Protein AF-A0A3B1J6X4-F1 (afdb_monomer_lite)

Secondary structure (DSSP, 8-state):
--PPPP-------------PPPHHHHHHHHHHHHHHHHHHHHHHHHHTT------TT-PPPPPB-S-TTTHHHHHHHHHHHHHHSPSSPPPHHHHHHHHHHHB-HHHHHHHHHHHHT--TTSS-HHHHHHHHHHHHHHHHHHH--

Sequence (145 aa):
MENKPDLRLHPASSMLHKARPTKDAASQLMAMEEQMEFVRSLVSKLQDGQPLLLPSLMQPPSEYDGEHGSCEAFIMQSTIYLEHLLCPTPPELIKVLFLKTLLRGRASQWGDIIFESRPERATTVEGERERERERERERDLRVLI

Radius of gyration: 27.44 Å; chains: 1; bounding box: 68×85×67 Å

Foldseek 3Di:
DDDDDDDDDDDPPPPPPPPDPDPVNVVVVVVVVVLVVLVVVVVVCVVVVNPQDQPPPQDQAAADAPDPVCVVVSVVSLVVRQVRRDPPRHPPVVSLVVNLVSYHHVRNVVSCCVVVPPDPQPPDPVNVVVVVVVVVVVVVVVVVD

pLDDT: mean 70.13, std 17.23, range [37.25, 96.25]

Structure (mmCIF, N/CA/C/O backbone):
data_AF-A0A3B1J6X4-F1
#
_entry.id   AF-A0A3B1J6X4-F1
#
loop_
_atom_site.group_PDB
_atom_site.id
_atom_site.type_symbol
_atom_site.label_atom_id
_atom_site.label_alt_id
_atom_site.label_comp_id
_atom_site.label_asym_id
_atom_site.label_entity_id
_atom_site.label_seq_id
_atom_site.pdbx_PDB_ins_code
_atom_site.Cartn_x
_atom_site.Cartn_y
_atom_site.Cartn_z
_atom_site.occupancy
_atom_site.B_iso_or_equiv
_atom_site.auth_seq_id
_atom_site.auth_comp_id
_atom_site.auth_asym_id
_atom_site.auth_atom_id
_atom_site.pdbx_PDB_model_num
ATOM 1 N N . MET A 1 1 ? 17.302 -70.516 53.181 1.00 47.38 1 MET A N 1
ATOM 2 C CA . MET A 1 1 ? 17.987 -69.213 53.259 1.00 47.38 1 MET A CA 1
ATOM 3 C C . MET A 1 1 ? 18.254 -68.781 51.838 1.00 47.38 1 MET A C 1
ATOM 5 O O . MET A 1 1 ? 19.096 -69.404 51.223 1.00 47.38 1 MET A O 1
ATOM 9 N N . GLU A 1 2 ? 17.522 -67.801 51.318 1.00 40.81 2 GLU A N 1
ATOM 10 C CA . GLU A 1 2 ? 17.955 -66.988 50.177 1.00 40.81 2 GLU A CA 1
ATOM 11 C C . GLU A 1 2 ? 17.064 -65.744 50.136 1.00 40.81 2 GLU A C 1
ATOM 13 O O . GLU A 1 2 ? 15.837 -65.819 50.080 1.00 40.81 2 GLU A O 1
ATOM 18 N N . ASN A 1 3 ? 17.725 -64.607 50.333 1.00 37.25 3 ASN A N 1
ATOM 19 C CA . ASN A 1 3 ? 17.175 -63.274 50.538 1.00 37.25 3 ASN A CA 1
ATOM 20 C C . ASN A 1 3 ? 16.827 -62.660 49.173 1.00 37.25 3 ASN A C 1
ATOM 22 O O . ASN A 1 3 ? 17.717 -62.494 48.342 1.00 37.25 3 ASN A O 1
ATOM 26 N N . LYS A 1 4 ? 15.565 -62.279 48.947 1.00 49.41 4 LYS A N 1
ATOM 27 C CA . LYS A 1 4 ? 15.186 -61.370 47.852 1.00 49.41 4 LYS A CA 1
ATOM 28 C C . LYS A 1 4 ? 15.285 -59.928 48.361 1.00 49.41 4 LYS A C 1
ATOM 30 O O . LYS A 1 4 ? 14.606 -59.622 49.340 1.00 49.41 4 LYS A O 1
ATOM 35 N N . PRO A 1 5 ? 16.076 -59.040 47.738 1.00 53.22 5 PRO A N 1
ATOM 36 C CA . PRO A 1 5 ? 16.078 -57.635 48.110 1.00 53.22 5 PRO A CA 1
ATOM 37 C C . PRO A 1 5 ? 14.903 -56.887 47.466 1.00 53.22 5 PRO A C 1
ATOM 39 O O . PRO A 1 5 ? 14.690 -56.937 46.254 1.00 53.22 5 PRO A O 1
ATOM 42 N N . ASP A 1 6 ? 14.174 -56.177 48.325 1.00 49.06 6 ASP A N 1
ATOM 43 C CA . ASP A 1 6 ? 13.240 -55.095 48.017 1.00 49.06 6 ASP A CA 1
ATOM 44 C C . ASP A 1 6 ? 13.935 -53.991 47.203 1.00 49.06 6 ASP A C 1
ATOM 46 O O . ASP A 1 6 ? 14.887 -53.367 47.676 1.00 49.06 6 ASP A O 1
ATOM 50 N N . LEU A 1 7 ? 13.419 -53.690 46.011 1.00 44.00 7 LEU A N 1
ATOM 51 C CA . LEU A 1 7 ? 13.783 -52.495 45.249 1.00 44.00 7 LEU A CA 1
ATOM 52 C C . LEU A 1 7 ? 12.605 -51.523 45.272 1.00 44.00 7 LEU A C 1
ATOM 54 O O . LEU A 1 7 ? 11.623 -51.646 44.541 1.00 44.00 7 LEU A O 1
ATOM 58 N N . ARG A 1 8 ? 12.728 -50.565 46.191 1.00 40.34 8 ARG A N 1
ATOM 59 C CA . ARG A 1 8 ? 11.839 -49.423 46.382 1.00 40.34 8 ARG A CA 1
ATOM 60 C C . ARG A 1 8 ? 11.939 -48.438 45.208 1.00 40.34 8 ARG A C 1
ATOM 62 O O . ARG A 1 8 ? 13.029 -48.056 44.801 1.00 40.34 8 ARG A O 1
ATOM 69 N N . LEU A 1 9 ? 10.761 -48.023 44.742 1.00 42.03 9 LEU A N 1
ATOM 70 C CA . LEU A 1 9 ? 10.343 -46.700 44.251 1.00 42.03 9 LEU A CA 1
ATOM 71 C C . LEU A 1 9 ? 11.422 -45.647 43.918 1.00 42.03 9 LEU A C 1
ATOM 73 O O . LEU A 1 9 ? 12.059 -45.107 44.815 1.00 42.03 9 LEU A O 1
ATOM 77 N N . HIS A 1 10 ? 11.397 -45.172 42.669 1.00 39.59 10 HIS A N 1
ATOM 78 C CA . HIS A 1 10 ? 11.503 -43.741 42.358 1.00 39.59 10 HIS A CA 1
ATOM 79 C C . HIS A 1 10 ? 10.516 -43.391 41.228 1.00 39.59 10 HIS A C 1
ATOM 81 O O . HIS A 1 10 ? 10.654 -43.924 40.127 1.00 39.59 10 HIS A O 1
ATOM 87 N N . PRO A 1 11 ? 9.521 -42.510 41.445 1.00 44.94 11 PRO A N 1
ATOM 88 C CA . PRO A 1 11 ? 8.809 -41.885 40.341 1.00 44.94 11 PRO A CA 1
ATOM 89 C C . PRO A 1 11 ? 9.711 -40.814 39.719 1.00 44.94 11 PRO A C 1
ATOM 91 O O . PRO A 1 11 ? 10.232 -39.939 40.412 1.00 44.94 11 PRO A O 1
ATOM 94 N N . ALA A 1 12 ? 9.901 -40.887 38.402 1.00 39.50 12 ALA A N 1
ATOM 95 C CA . ALA A 1 12 ? 10.520 -39.820 37.637 1.00 39.50 12 ALA A CA 1
ATOM 96 C C . ALA A 1 12 ? 9.660 -38.554 37.776 1.00 39.50 12 ALA A C 1
ATOM 98 O O . ALA A 1 12 ? 8.532 -38.499 37.284 1.00 39.50 12 ALA A O 1
ATOM 99 N N . SER A 1 13 ? 10.192 -37.547 38.471 1.00 42.31 13 SER A N 1
ATOM 100 C CA . SER A 1 13 ? 9.656 -36.189 38.478 1.00 42.31 13 SER A CA 1
ATOM 101 C C . SER A 1 13 ? 9.583 -35.675 37.043 1.00 42.31 13 SER A C 1
ATOM 103 O O . SER A 1 13 ? 10.583 -35.251 36.467 1.00 42.31 13 SER A O 1
ATOM 105 N N . SER A 1 14 ? 8.383 -35.713 36.465 1.00 43.47 14 SER A N 1
ATOM 106 C CA . SER A 1 14 ? 8.044 -34.969 35.259 1.00 43.47 14 SER A CA 1
ATOM 107 C C . SER A 1 14 ? 8.094 -33.482 35.607 1.00 43.47 14 SER A C 1
ATOM 109 O O . SER A 1 14 ? 7.158 -32.920 36.178 1.00 43.47 14 SER A O 1
ATOM 111 N N . MET A 1 15 ? 9.230 -32.843 35.323 1.00 44.00 15 MET A N 1
ATOM 112 C CA . MET A 1 15 ? 9.327 -31.390 35.318 1.00 44.00 15 MET A CA 1
ATOM 113 C C . MET A 1 15 ? 8.571 -30.866 34.098 1.00 44.00 15 MET A C 1
ATOM 115 O O . MET A 1 15 ? 9.128 -30.658 33.023 1.00 44.00 15 MET A O 1
ATOM 119 N N . LEU A 1 16 ? 7.268 -30.658 34.287 1.00 47.59 16 LEU A N 1
ATOM 120 C CA . LEU A 1 16 ? 6.457 -29.779 33.460 1.00 47.59 16 LEU A CA 1
ATOM 121 C C . LEU A 1 16 ? 7.033 -28.365 33.607 1.00 47.59 16 LEU A C 1
ATOM 123 O O . LEU A 1 16 ? 6.645 -27.593 34.487 1.00 47.59 16 LEU A O 1
ATOM 127 N N . HIS A 1 17 ? 7.998 -28.025 32.755 1.00 43.22 17 HIS A N 1
ATOM 128 C CA . HIS A 1 17 ? 8.397 -26.644 32.544 1.00 43.22 17 HIS A CA 1
ATOM 129 C C . HIS A 1 17 ? 7.206 -25.921 31.921 1.00 43.22 17 HIS A C 1
ATOM 131 O O . HIS A 1 17 ? 7.011 -25.905 30.709 1.00 43.22 17 HIS A O 1
ATOM 137 N N . LYS A 1 18 ? 6.372 -25.347 32.789 1.00 46.75 18 LYS A N 1
ATOM 138 C CA . LYS A 1 18 ? 5.344 -24.379 32.432 1.00 46.75 18 LYS A CA 1
ATOM 139 C C . LYS A 1 18 ? 6.092 -23.189 31.834 1.00 46.75 18 LYS A C 1
ATOM 141 O O . LYS A 1 18 ? 6.636 -22.367 32.571 1.00 46.75 18 LYS A O 1
ATOM 146 N N . ALA A 1 19 ? 6.224 -23.182 30.508 1.00 44.41 19 ALA A N 1
ATOM 147 C CA . ALA A 1 19 ? 6.885 -22.124 29.766 1.00 44.41 19 ALA A CA 1
ATOM 148 C C . ALA A 1 19 ? 6.196 -20.810 30.136 1.00 44.41 19 ALA A C 1
ATOM 150 O O . ALA A 1 19 ? 5.030 -20.587 29.816 1.00 44.41 19 ALA A O 1
ATOM 151 N N . ARG A 1 20 ? 6.897 -19.984 30.914 1.00 45.09 20 ARG A N 1
ATOM 152 C CA . ARG A 1 20 ? 6.459 -18.634 31.244 1.00 45.09 20 ARG A CA 1
ATOM 153 C C . ARG A 1 20 ? 6.409 -17.884 29.912 1.00 45.09 20 ARG A C 1
ATOM 155 O O . ARG A 1 20 ? 7.458 -17.811 29.270 1.00 45.09 20 ARG A O 1
ATOM 162 N N . PRO A 1 21 ? 5.254 -17.357 29.481 1.00 46.56 21 PRO A N 1
ATOM 163 C CA . PRO A 1 21 ? 5.217 -16.489 28.318 1.00 46.56 21 PRO A CA 1
ATOM 164 C C . PRO A 1 21 ? 6.163 -15.326 28.602 1.00 46.56 21 PRO A C 1
ATOM 166 O O . PRO A 1 21 ? 6.027 -14.636 29.618 1.00 46.56 21 PRO A O 1
ATOM 169 N N . THR A 1 22 ? 7.183 -15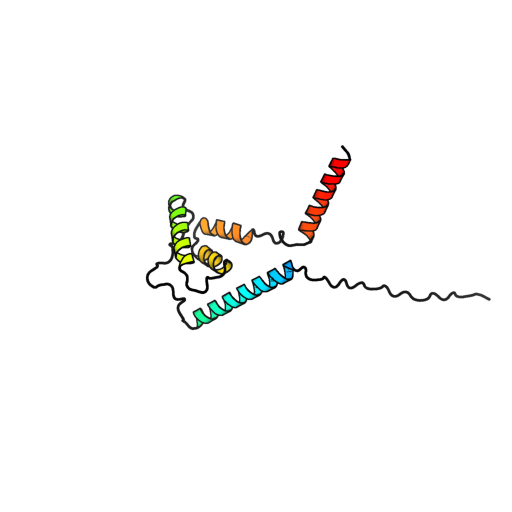.167 27.767 1.00 53.16 22 THR A N 1
ATOM 170 C CA . THR A 1 22 ? 8.044 -13.991 27.803 1.00 53.16 22 THR A CA 1
ATOM 171 C C . THR A 1 22 ? 7.152 -12.765 27.586 1.00 53.16 22 THR A C 1
ATOM 173 O O . THR A 1 22 ? 6.186 -12.817 26.821 1.00 53.16 22 THR A O 1
ATOM 176 N N . LYS A 1 23 ? 7.419 -11.670 28.309 1.00 54.41 23 LYS A N 1
ATOM 177 C CA . LYS A 1 23 ? 6.621 -10.426 28.254 1.00 54.41 23 LYS A CA 1
ATOM 178 C C . LYS A 1 23 ? 6.382 -9.934 26.817 1.00 54.41 23 LYS A C 1
ATOM 180 O O . LYS A 1 23 ? 5.341 -9.337 26.546 1.00 54.41 23 LYS A O 1
ATOM 185 N N . ASP A 1 24 ? 7.296 -10.252 25.907 1.00 59.97 24 ASP A N 1
ATOM 186 C CA . ASP A 1 24 ? 7.235 -9.870 24.497 1.00 59.97 24 ASP A CA 1
ATOM 187 C C . ASP A 1 24 ? 6.210 -10.686 23.705 1.00 59.97 24 ASP A C 1
ATOM 189 O O . ASP A 1 24 ? 5.481 -10.121 22.896 1.00 59.97 24 ASP A O 1
ATOM 193 N N . ALA A 1 25 ? 6.066 -11.984 23.991 1.00 58.25 25 ALA A N 1
ATOM 194 C CA . ALA A 1 25 ? 5.070 -12.828 23.333 1.00 58.25 25 ALA A CA 1
ATOM 195 C C . ALA A 1 25 ? 3.642 -12.439 23.743 1.00 58.25 25 ALA A C 1
ATOM 197 O O . ALA A 1 25 ? 2.748 -12.388 22.904 1.00 58.25 25 ALA A O 1
ATOM 198 N N . ALA A 1 26 ? 3.436 -12.107 25.022 1.00 68.94 26 ALA A N 1
ATOM 199 C CA . ALA A 1 26 ? 2.144 -11.629 25.512 1.00 68.94 26 ALA A CA 1
ATOM 200 C C . ALA A 1 26 ? 1.777 -10.261 24.912 1.00 68.94 26 ALA A C 1
ATOM 202 O O . ALA A 1 26 ? 0.642 -10.058 24.498 1.00 68.94 26 ALA A O 1
ATOM 203 N N . SER A 1 27 ? 2.745 -9.346 24.802 1.00 67.81 27 SER A N 1
ATOM 204 C CA . SER A 1 27 ? 2.534 -8.024 24.192 1.00 67.81 27 SER A CA 1
ATOM 205 C C . SER A 1 27 ? 2.223 -8.122 22.695 1.00 67.81 27 SER A C 1
ATOM 207 O O . SER A 1 27 ? 1.345 -7.419 22.201 1.00 67.81 27 SER A O 1
ATOM 209 N N . GLN A 1 28 ? 2.894 -9.026 21.975 1.00 67.69 28 GLN A N 1
ATOM 210 C CA . GLN A 1 28 ? 2.608 -9.294 20.563 1.00 67.69 28 GLN A CA 1
ATOM 211 C C . GLN A 1 28 ? 1.222 -9.913 20.361 1.00 67.69 28 GLN A C 1
ATOM 213 O O . GLN A 1 28 ? 0.524 -9.526 19.427 1.00 67.69 28 GLN A O 1
ATOM 218 N N . LEU A 1 29 ? 0.803 -10.830 21.242 1.00 72.88 29 LEU A N 1
ATOM 219 C CA . LEU A 1 29 ? -0.536 -11.421 21.189 1.00 72.88 29 LEU A CA 1
ATOM 220 C C . LEU A 1 29 ? -1.622 -10.358 21.377 1.00 72.88 29 LEU A C 1
ATOM 222 O O . LEU A 1 29 ? -2.544 -10.296 20.573 1.00 72.88 29 LEU A O 1
ATOM 226 N N . MET A 1 30 ? -1.461 -9.479 22.369 1.00 73.06 30 MET A N 1
ATOM 227 C CA . MET A 1 30 ? -2.400 -8.380 22.625 1.00 73.06 30 MET A CA 1
ATOM 228 C C . MET A 1 30 ? -2.479 -7.410 21.436 1.00 73.06 30 MET A C 1
ATOM 230 O O . MET A 1 30 ? -3.571 -7.048 21.007 1.00 73.06 30 MET A O 1
ATOM 234 N N . ALA A 1 31 ? -1.338 -7.037 20.845 1.00 72.56 31 ALA A N 1
ATOM 235 C CA . ALA A 1 31 ? -1.309 -6.168 19.666 1.00 72.56 31 ALA A CA 1
ATOM 236 C C . ALA A 1 31 ? -1.971 -6.821 18.437 1.00 72.56 31 ALA A C 1
ATOM 238 O O . ALA A 1 31 ? -2.635 -6.150 17.648 1.00 72.56 31 ALA A O 1
ATOM 239 N N . MET A 1 32 ? -1.809 -8.137 18.271 1.00 74.06 32 MET A N 1
ATOM 240 C CA . MET A 1 32 ? -2.459 -8.891 17.200 1.00 74.06 32 MET A CA 1
ATOM 241 C C . MET A 1 32 ? -3.974 -9.002 17.426 1.00 74.06 32 MET A C 1
ATOM 243 O O . MET A 1 32 ? -4.746 -8.871 16.477 1.00 74.06 32 MET A O 1
ATOM 247 N N . GLU A 1 33 ? -4.412 -9.200 18.671 1.00 77.94 33 GLU A N 1
ATOM 248 C CA . GLU A 1 33 ? -5.829 -9.221 19.047 1.00 77.94 33 GLU A CA 1
ATOM 249 C C . GLU A 1 33 ? -6.505 -7.865 18.801 1.00 77.94 33 GLU A C 1
ATOM 251 O O . GLU A 1 33 ? -7.567 -7.828 18.179 1.00 77.94 33 GLU A O 1
ATOM 256 N N . GLU A 1 34 ? -5.866 -6.752 19.175 1.00 74.75 34 GLU A N 1
ATOM 257 C CA . GLU A 1 34 ? -6.360 -5.397 18.884 1.00 74.75 34 GLU A CA 1
ATOM 258 C C . GLU A 1 34 ? -6.496 -5.143 17.375 1.00 74.75 34 GLU A C 1
ATOM 260 O O . GLU A 1 34 ? -7.495 -4.581 16.916 1.00 74.75 34 GLU A O 1
ATOM 265 N N . GLN A 1 35 ? -5.524 -5.599 16.577 1.00 70.38 35 GLN A N 1
ATOM 266 C CA . GLN A 1 35 ? -5.587 -5.493 15.118 1.00 70.38 35 GLN A CA 1
ATOM 267 C C . GLN A 1 35 ? -6.731 -6.319 14.526 1.00 70.38 35 GLN A C 1
ATOM 269 O O . GLN A 1 35 ? -7.443 -5.828 13.649 1.00 70.38 35 GLN A O 1
ATOM 274 N N . MET A 1 36 ? -6.934 -7.553 14.996 1.00 73.69 36 MET A N 1
ATOM 275 C CA . MET A 1 36 ? -8.047 -8.384 14.534 1.00 73.69 36 MET A CA 1
ATOM 276 C C . MET A 1 36 ? -9.401 -7.786 14.907 1.00 73.69 36 MET A C 1
ATOM 278 O O . MET A 1 36 ? -10.326 -7.834 14.097 1.00 73.69 36 MET A O 1
ATOM 282 N N . GLU A 1 37 ? -9.529 -7.216 16.103 1.00 76.69 37 GLU A N 1
ATOM 283 C CA . GLU A 1 37 ? -10.773 -6.590 16.540 1.00 76.69 37 GLU A CA 1
ATOM 284 C C . GLU A 1 37 ? -11.076 -5.329 15.722 1.00 76.69 37 GLU A C 1
ATOM 286 O O . GLU A 1 37 ? -12.210 -5.130 15.283 1.00 76.69 37 GLU A O 1
ATOM 291 N N . PHE A 1 38 ? -10.049 -4.538 15.392 1.00 71.00 38 PHE A N 1
ATOM 292 C CA . PHE A 1 38 ? -10.191 -3.436 14.442 1.00 71.00 38 PHE A CA 1
ATOM 293 C C . PHE A 1 38 ? -10.665 -3.928 13.069 1.00 71.00 38 PHE A C 1
ATOM 295 O O . PHE A 1 38 ? -11.608 -3.367 12.515 1.00 71.00 38 PHE A O 1
ATOM 302 N N . VAL A 1 39 ? -10.051 -4.985 12.522 1.00 67.94 39 VAL A N 1
ATOM 303 C CA . VAL A 1 39 ? -10.439 -5.560 11.220 1.00 67.94 39 VAL A CA 1
ATOM 304 C C . VAL A 1 39 ? -11.896 -6.020 11.252 1.00 67.94 39 VAL A C 1
ATOM 306 O O . VAL A 1 39 ? -12.653 -5.703 10.338 1.00 67.94 39 VAL A O 1
ATOM 309 N N . ARG A 1 40 ? -12.319 -6.728 12.306 1.00 75.12 40 ARG A N 1
ATOM 310 C CA . ARG A 1 40 ? -13.711 -7.179 12.468 1.00 75.12 40 ARG A CA 1
ATOM 311 C C . ARG A 1 40 ? -14.679 -6.005 12.552 1.00 75.12 40 ARG A C 1
ATOM 313 O O . ARG A 1 40 ? -15.698 -6.017 11.868 1.00 75.12 40 ARG A O 1
ATOM 320 N N . SER A 1 41 ? -14.338 -4.978 13.332 1.00 72.19 41 SER A N 1
ATOM 321 C CA . SER A 1 41 ? -15.121 -3.744 13.437 1.00 72.19 41 SER A CA 1
ATOM 322 C C . SER A 1 41 ? -15.251 -3.042 12.082 1.00 72.19 41 SER A C 1
ATOM 324 O O . SER A 1 41 ? -16.344 -2.627 11.697 1.00 72.19 41 SER A O 1
ATOM 326 N N . LEU A 1 42 ? -14.154 -2.957 11.324 1.00 67.94 42 LEU A N 1
ATOM 327 C CA . LEU A 1 42 ? -14.124 -2.362 9.991 1.00 67.94 42 LEU A CA 1
ATOM 328 C C . LEU A 1 42 ? -15.005 -3.143 9.010 1.00 67.94 42 LEU A C 1
ATOM 330 O O . LEU A 1 42 ? -15.822 -2.547 8.314 1.00 67.94 42 LEU A O 1
ATOM 334 N N . VAL A 1 43 ? -14.874 -4.472 8.983 1.00 68.69 43 VAL A N 1
ATOM 335 C CA . VAL A 1 43 ? -15.674 -5.355 8.122 1.00 68.69 43 VAL A CA 1
ATOM 336 C C . VAL A 1 43 ? -17.158 -5.262 8.472 1.00 68.69 43 VAL A C 1
ATOM 338 O O . VAL A 1 43 ? -17.967 -5.157 7.559 1.00 68.69 43 VAL A O 1
ATOM 341 N N . SER A 1 44 ? -17.521 -5.228 9.758 1.00 69.44 44 SER A N 1
ATOM 342 C CA . SER A 1 44 ? -18.914 -5.043 10.190 1.00 69.44 44 SER A CA 1
ATOM 343 C C . SER A 1 44 ? -19.482 -3.716 9.686 1.00 69.44 44 SER A C 1
ATOM 345 O O . SER A 1 44 ? -20.522 -3.703 9.039 1.00 69.44 44 SER A O 1
ATOM 347 N N . LYS A 1 45 ? -18.764 -2.603 9.892 1.00 64.31 45 LYS A N 1
ATOM 348 C CA . LYS A 1 45 ? -19.201 -1.273 9.429 1.00 64.31 45 LYS A CA 1
ATOM 349 C C . LYS A 1 45 ? -19.360 -1.204 7.909 1.00 64.31 45 LYS A C 1
ATOM 351 O O . LYS A 1 45 ? -20.302 -0.589 7.418 1.00 64.31 45 LYS A O 1
ATOM 356 N N . LEU A 1 46 ? -18.454 -1.851 7.174 1.00 60.38 46 LEU A N 1
ATOM 357 C CA . LEU A 1 46 ? -18.520 -1.950 5.716 1.00 60.38 46 LEU A CA 1
ATOM 358 C C . LEU A 1 46 ? -19.695 -2.821 5.244 1.00 60.38 46 LEU A C 1
ATOM 360 O O . LEU A 1 46 ? -20.324 -2.490 4.241 1.00 60.38 46 LEU A O 1
ATOM 364 N N . GLN A 1 47 ? -20.007 -3.912 5.952 1.00 59.19 47 GLN A N 1
ATOM 365 C CA . GLN A 1 47 ? -21.152 -4.783 5.652 1.00 59.19 47 GLN A CA 1
ATOM 366 C C . GLN A 1 47 ? -22.495 -4.091 5.907 1.00 59.19 47 GLN A C 1
ATOM 368 O O . GLN A 1 47 ? -23.426 -4.280 5.129 1.00 59.19 47 GLN A O 1
ATOM 373 N N . ASP A 1 48 ? -22.568 -3.230 6.923 1.00 60.78 48 ASP A N 1
ATOM 374 C CA . ASP A 1 48 ? -23.751 -2.416 7.233 1.00 60.78 48 ASP A CA 1
ATOM 375 C C . ASP A 1 48 ? -23.948 -1.239 6.255 1.00 60.78 48 ASP A C 1
ATOM 377 O O . ASP A 1 48 ? -24.842 -0.407 6.429 1.00 60.78 48 ASP A O 1
ATOM 381 N N . GLY A 1 49 ? -23.109 -1.139 5.217 1.00 48.66 49 GLY A N 1
ATOM 382 C CA . GLY A 1 49 ? -23.187 -0.091 4.205 1.00 48.66 49 GLY A CA 1
ATOM 383 C C . GLY A 1 49 ? -22.817 1.297 4.728 1.00 48.66 49 GLY A C 1
ATOM 384 O O . GLY A 1 49 ? -23.044 2.281 4.021 1.00 48.66 49 GLY A O 1
ATOM 385 N N . GLN A 1 50 ? -22.241 1.410 5.936 1.00 51.75 50 GLN A N 1
ATOM 386 C CA . GLN A 1 50 ? -21.669 2.676 6.375 1.00 51.75 50 GLN A CA 1
ATOM 387 C C . GLN A 1 50 ? -20.402 2.941 5.557 1.00 51.75 50 GLN A C 1
ATOM 389 O O . GLN A 1 50 ? -19.439 2.173 5.650 1.00 51.75 50 GLN A O 1
ATOM 394 N N . PRO A 1 51 ? -20.357 4.028 4.765 1.00 52.16 51 PRO A N 1
ATOM 395 C CA . PRO A 1 51 ? -19.127 4.401 4.100 1.00 52.16 51 PRO A CA 1
ATOM 396 C C . PRO A 1 51 ? -18.082 4.668 5.181 1.00 52.16 51 PRO A C 1
ATOM 398 O O . PRO A 1 51 ? -18.338 5.412 6.133 1.00 52.16 51 PRO A O 1
ATOM 401 N N . LEU A 1 52 ? -16.893 4.082 5.026 1.00 54.88 52 LEU A N 1
ATOM 402 C CA . LEU A 1 52 ? -15.708 4.648 5.654 1.00 54.88 52 LEU A CA 1
ATOM 403 C C . LEU A 1 52 ? -15.640 6.067 5.120 1.00 54.88 52 LEU A C 1
ATOM 405 O O . LEU A 1 52 ? -15.360 6.270 3.940 1.00 54.88 52 LEU A O 1
ATOM 409 N N . LEU A 1 53 ? -16.058 7.020 5.950 1.00 52.62 53 LEU A N 1
ATOM 410 C CA . LEU A 1 53 ? -16.089 8.419 5.587 1.00 52.62 53 LEU A CA 1
ATOM 411 C C . LEU A 1 53 ? -14.639 8.766 5.245 1.00 52.62 53 LEU A C 1
ATOM 413 O O . LEU A 1 53 ? -13.785 8.877 6.108 1.00 52.62 53 LEU A O 1
ATOM 417 N N . LEU A 1 54 ? -14.319 8.830 3.967 1.00 55.09 54 LEU A N 1
ATOM 418 C CA . LEU A 1 54 ? -13.220 9.646 3.507 1.00 55.09 54 LEU A CA 1
ATOM 419 C C . LEU A 1 54 ? -13.782 11.059 3.452 1.00 55.09 54 LEU A C 1
ATOM 421 O O . LEU A 1 54 ? -14.956 11.222 3.093 1.00 55.09 54 LEU A O 1
ATOM 425 N N . PRO A 1 55 ? -13.000 12.097 3.785 1.00 55.06 55 PRO A N 1
ATOM 426 C CA . PRO A 1 55 ? -13.367 13.435 3.366 1.00 55.06 55 PRO A CA 1
ATOM 427 C C . PRO A 1 55 ? -13.690 13.346 1.871 1.00 55.06 55 PRO A C 1
ATOM 429 O O . PRO A 1 55 ? -12.825 12.971 1.080 1.00 55.06 55 PRO A O 1
ATOM 432 N N . SER A 1 56 ? -14.940 13.632 1.492 1.00 54.69 56 SER A N 1
ATOM 433 C CA . SER A 1 56 ? -15.510 13.465 0.137 1.00 54.69 56 SER A CA 1
ATOM 434 C C . SER A 1 56 ? -14.770 14.251 -0.967 1.00 54.69 56 SER A C 1
ATOM 436 O O . SER A 1 56 ? -15.244 14.348 -2.095 1.00 54.69 56 SER A O 1
ATOM 438 N N . LEU A 1 57 ? -13.629 14.850 -0.635 1.00 60.56 57 LEU A N 1
ATOM 439 C CA . LEU A 1 57 ? -12.810 15.731 -1.448 1.00 60.56 57 LEU A CA 1
ATOM 440 C C . LEU A 1 57 ? -11.507 15.066 -1.920 1.00 60.56 57 LEU A C 1
ATOM 442 O O . LEU A 1 57 ? -10.849 15.629 -2.789 1.00 60.56 57 LEU A O 1
ATOM 446 N N . MET A 1 58 ? -11.120 13.898 -1.386 1.00 72.06 58 MET A N 1
ATOM 447 C CA . MET A 1 58 ? -9.897 13.205 -1.809 1.00 72.06 58 MET A CA 1
ATOM 448 C C . MET A 1 58 ? -10.193 12.006 -2.704 1.00 72.06 58 MET A C 1
ATOM 450 O O . MET A 1 58 ? -10.875 11.060 -2.309 1.00 72.06 58 MET A O 1
ATOM 454 N N . GLN A 1 59 ? -9.633 12.037 -3.914 1.00 79.12 59 GLN A N 1
ATOM 455 C CA . GLN A 1 59 ? -9.613 10.873 -4.791 1.00 79.12 59 GLN A CA 1
ATOM 456 C C . GLN A 1 59 ? -8.655 9.809 -4.234 1.00 79.12 59 GLN A C 1
ATOM 458 O O . GLN A 1 59 ? -7.609 10.166 -3.683 1.00 79.12 59 GLN A O 1
ATOM 463 N N . PRO A 1 60 ? -8.991 8.513 -4.367 1.00 82.12 60 PRO A N 1
ATOM 464 C CA . PRO A 1 60 ? -8.057 7.444 -4.046 1.00 82.12 60 PRO A CA 1
ATOM 465 C C . PRO A 1 60 ? -6.806 7.524 -4.936 1.00 82.12 60 PRO A C 1
ATOM 467 O O . PRO A 1 60 ? -6.900 8.007 -6.070 1.00 82.12 60 PRO A O 1
ATOM 470 N N . PRO A 1 61 ? -5.643 7.051 -4.450 1.00 89.56 61 PRO A N 1
ATOM 471 C CA . PRO A 1 61 ? -4.436 6.980 -5.262 1.00 89.56 61 PRO A CA 1
ATOM 472 C C . PRO A 1 61 ? -4.673 6.110 -6.498 1.00 89.56 61 PRO A C 1
ATOM 474 O O . PRO A 1 61 ? -5.455 5.157 -6.464 1.00 89.56 61 PRO A O 1
ATOM 477 N N . SER A 1 62 ? -3.982 6.437 -7.588 1.00 91.69 62 SER A N 1
ATOM 478 C CA . SER A 1 62 ? -4.025 5.610 -8.796 1.00 91.69 62 SER A CA 1
ATOM 479 C C . SER A 1 62 ? -3.317 4.272 -8.574 1.00 91.69 62 SER A C 1
ATOM 481 O O . SER A 1 62 ? -2.424 4.158 -7.733 1.00 91.69 62 SER A O 1
ATOM 483 N N . GLU A 1 63 ? -3.709 3.255 -9.341 1.00 94.81 63 GLU A N 1
ATOM 484 C CA . GLU A 1 63 ? -3.016 1.966 -9.338 1.00 94.81 63 GLU A CA 1
ATOM 485 C C . GLU A 1 63 ? -1.568 2.121 -9.831 1.00 94.81 63 GLU A C 1
ATOM 487 O O . GLU A 1 63 ? -1.282 2.955 -10.693 1.00 94.81 63 GLU A O 1
ATOM 492 N N . TYR A 1 64 ? -0.658 1.302 -9.301 1.00 96.25 64 TYR A N 1
ATOM 493 C CA . TYR A 1 64 ? 0.765 1.342 -9.633 1.00 96.25 64 TYR A CA 1
ATOM 494 C C . TYR A 1 64 ? 1.251 0.003 -10.173 1.00 96.25 64 TYR A C 1
ATOM 496 O O . TYR A 1 64 ? 1.129 -1.027 -9.516 1.00 96.25 64 TYR A O 1
ATOM 504 N N . ASP A 1 65 ? 1.834 0.011 -11.367 1.00 95.50 65 ASP A N 1
ATOM 505 C CA . ASP A 1 65 ? 2.242 -1.186 -12.107 1.00 95.50 65 ASP A CA 1
ATOM 506 C C . ASP A 1 65 ? 3.742 -1.522 -11.995 1.00 95.50 65 ASP A C 1
ATOM 508 O O . ASP A 1 65 ? 4.179 -2.606 -12.406 1.00 95.50 65 ASP A O 1
ATOM 512 N N . GLY A 1 66 ? 4.532 -0.622 -11.403 1.00 93.50 66 GLY A N 1
ATOM 513 C CA . GLY A 1 66 ? 5.982 -0.754 -11.269 1.00 93.50 66 GLY A CA 1
ATOM 514 C C . GLY A 1 66 ? 6.788 0.102 -12.247 1.00 93.50 66 GLY A C 1
ATOM 515 O O . GLY A 1 66 ? 7.955 -0.214 -12.495 1.00 93.50 66 GLY A O 1
ATOM 516 N N . GLU A 1 67 ? 6.195 1.128 -12.858 1.00 94.19 67 GLU A N 1
ATOM 517 C CA . GLU A 1 67 ? 6.921 2.098 -13.677 1.00 94.19 67 GLU A CA 1
ATOM 518 C C . GLU A 1 67 ? 7.739 3.102 -12.849 1.00 94.19 67 GLU A C 1
ATOM 520 O O . GLU A 1 67 ? 7.237 3.825 -11.992 1.00 94.19 67 GLU A O 1
ATOM 525 N N . HIS A 1 68 ? 9.031 3.229 -13.162 1.00 88.69 68 HIS A N 1
ATOM 526 C CA . HIS A 1 68 ? 9.932 4.121 -12.424 1.00 88.69 68 HIS A CA 1
ATOM 527 C C . HIS A 1 68 ? 9.484 5.596 -12.455 1.00 88.69 68 HIS A C 1
ATOM 529 O O . HIS A 1 68 ? 9.696 6.324 -11.490 1.00 88.69 68 HIS A O 1
ATOM 535 N N . GLY A 1 69 ? 8.856 6.046 -13.548 1.00 91.94 69 GLY A N 1
ATOM 536 C CA . GLY A 1 69 ? 8.413 7.436 -13.711 1.00 91.94 69 GLY A CA 1
ATOM 537 C C . GLY A 1 69 ? 7.204 7.831 -12.856 1.00 91.94 69 GLY A C 1
ATOM 538 O O . GLY A 1 69 ? 6.989 9.019 -12.638 1.00 91.94 69 GLY A O 1
ATOM 539 N N . SER A 1 70 ? 6.429 6.863 -12.359 1.00 92.50 70 SER A N 1
ATOM 540 C CA . SER A 1 70 ? 5.200 7.103 -11.589 1.00 92.50 70 SER A CA 1
ATOM 541 C C . SER A 1 70 ? 5.322 6.730 -10.107 1.00 92.50 70 SER A C 1
ATOM 543 O O . SER A 1 70 ? 4.436 7.063 -9.322 1.00 92.50 70 SER A O 1
ATOM 545 N N . CYS A 1 71 ? 6.432 6.101 -9.702 1.00 93.00 71 CYS A N 1
ATOM 546 C CA . CYS A 1 71 ? 6.671 5.628 -8.336 1.00 93.00 71 CYS A CA 1
ATOM 547 C C . CYS A 1 71 ? 6.544 6.739 -7.279 1.00 93.00 71 CYS A C 1
ATOM 549 O O . CYS A 1 71 ? 5.813 6.591 -6.301 1.00 93.00 71 CYS A O 1
ATOM 551 N N . GLU A 1 72 ? 7.212 7.876 -7.486 1.00 94.75 72 GLU A N 1
ATOM 552 C CA . GLU A 1 72 ? 7.192 8.995 -6.534 1.00 94.75 72 GLU A CA 1
ATOM 553 C C . GLU A 1 72 ? 5.785 9.591 -6.387 1.00 94.75 72 GLU A C 1
ATOM 555 O O . GLU A 1 72 ? 5.312 9.815 -5.272 1.00 94.75 72 GLU A O 1
ATOM 560 N N . ALA A 1 73 ? 5.080 9.770 -7.507 1.00 93.50 73 ALA A N 1
ATOM 561 C CA . ALA A 1 73 ? 3.708 10.263 -7.510 1.00 93.50 73 ALA A CA 1
ATOM 562 C C . ALA A 1 73 ? 2.757 9.295 -6.788 1.00 93.50 73 ALA A C 1
ATOM 564 O O . ALA A 1 73 ? 1.935 9.735 -5.985 1.00 93.50 73 ALA A O 1
ATOM 565 N N . PHE A 1 74 ? 2.901 7.988 -7.022 1.00 94.25 74 PHE A N 1
ATOM 566 C CA . PHE A 1 74 ? 2.132 6.956 -6.329 1.00 94.25 74 PHE A CA 1
ATOM 567 C C . PHE A 1 74 ? 2.368 6.982 -4.813 1.00 94.25 74 PHE A C 1
ATOM 569 O O . PHE A 1 74 ? 1.404 6.975 -4.043 1.00 94.25 74 PHE A O 1
ATOM 576 N N . ILE A 1 75 ? 3.632 7.058 -4.379 1.00 93.00 75 ILE A N 1
ATOM 577 C CA . ILE A 1 75 ? 3.996 7.143 -2.957 1.00 93.00 75 ILE A CA 1
ATOM 578 C C . ILE A 1 75 ? 3.386 8.400 -2.334 1.00 93.00 75 ILE A C 1
ATOM 580 O O . ILE A 1 75 ? 2.739 8.314 -1.294 1.00 93.00 75 ILE A O 1
ATOM 584 N N . MET A 1 76 ? 3.535 9.556 -2.982 1.00 93.25 76 MET A N 1
ATOM 585 C CA . MET A 1 76 ? 2.996 10.822 -2.489 1.00 93.25 76 MET A CA 1
ATOM 586 C C . MET A 1 76 ? 1.467 10.778 -2.352 1.00 93.25 76 MET A C 1
ATOM 588 O O . MET A 1 76 ? 0.942 11.114 -1.293 1.00 93.25 76 MET A O 1
ATOM 592 N N . GLN A 1 77 ? 0.747 10.333 -3.389 1.00 92.25 77 GLN A N 1
ATOM 593 C CA . GLN A 1 77 ? -0.716 10.211 -3.352 1.00 92.25 77 GLN A CA 1
ATOM 594 C C . GLN A 1 77 ? -1.175 9.273 -2.235 1.00 92.25 77 GLN A C 1
ATOM 596 O O . GLN A 1 77 ? -2.107 9.593 -1.497 1.00 92.25 77 GLN A O 1
ATOM 601 N N . SER A 1 78 ? -0.498 8.135 -2.095 1.00 90.62 78 SER A N 1
ATOM 602 C CA . SER A 1 78 ? -0.787 7.137 -1.071 1.00 90.62 78 SER A CA 1
ATOM 603 C C . SER A 1 78 ? -0.583 7.678 0.339 1.00 90.62 78 SER A C 1
ATOM 605 O O . SER A 1 78 ? -1.454 7.499 1.186 1.00 90.62 78 SER A O 1
ATOM 607 N N . THR A 1 79 ? 0.523 8.380 0.588 1.00 89.94 79 THR A N 1
ATOM 608 C CA . THR A 1 79 ? 0.806 9.001 1.887 1.00 89.94 79 THR A CA 1
ATOM 609 C C . THR A 1 79 ? -0.273 10.009 2.258 1.00 89.94 79 THR A C 1
ATOM 611 O O . THR A 1 79 ? -0.881 9.875 3.316 1.00 89.94 79 THR A O 1
ATOM 614 N N . ILE A 1 80 ? -0.586 10.952 1.360 1.00 87.81 80 ILE A N 1
ATOM 615 C CA . ILE A 1 80 ? -1.612 11.971 1.623 1.00 87.81 80 ILE A CA 1
ATOM 616 C C . ILE A 1 80 ? -2.960 11.292 1.892 1.00 87.81 80 ILE A C 1
ATOM 618 O O . ILE A 1 80 ? -3.634 11.624 2.863 1.00 87.81 80 ILE A O 1
ATOM 622 N N . TYR A 1 81 ? -3.347 10.307 1.080 1.00 87.06 81 TYR A N 1
ATOM 623 C CA . TYR A 1 81 ? -4.611 9.600 1.263 1.00 87.06 81 TYR A CA 1
ATOM 624 C C . TYR A 1 81 ? -4.688 8.872 2.613 1.00 87.06 81 TYR A C 1
ATOM 626 O O . TYR A 1 81 ? -5.690 8.977 3.318 1.00 87.06 81 TYR A O 1
ATOM 634 N N . LEU A 1 82 ? -3.622 8.166 3.004 1.00 84.81 82 LEU A N 1
ATOM 635 C CA . LEU A 1 82 ? -3.561 7.420 4.262 1.00 84.81 82 LEU A CA 1
ATOM 636 C C . LEU A 1 82 ? -3.523 8.328 5.500 1.00 84.81 82 LEU A C 1
ATOM 638 O O . LEU A 1 82 ? -4.066 7.949 6.535 1.00 84.81 82 LEU A O 1
ATOM 642 N N . GLU A 1 83 ? -2.910 9.510 5.408 1.00 83.56 83 GLU A N 1
ATOM 643 C CA . GLU A 1 83 ? -2.911 10.521 6.478 1.00 83.56 83 GLU A CA 1
ATOM 644 C C . GLU A 1 83 ? -4.301 11.123 6.717 1.00 83.56 83 GLU A C 1
ATOM 646 O O . GLU A 1 83 ? -4.616 11.530 7.834 1.00 83.56 83 GLU A O 1
ATOM 651 N N . HIS A 1 84 ? -5.140 11.152 5.679 1.00 79.94 84 HIS A N 1
ATOM 652 C CA . HIS A 1 84 ? -6.490 11.715 5.725 1.00 79.94 84 HIS A CA 1
ATOM 653 C C . HIS A 1 84 ? -7.591 10.655 5.900 1.00 79.94 84 HIS A C 1
ATOM 655 O O . HIS A 1 84 ? -8.766 11.016 6.034 1.00 79.94 84 HIS A O 1
ATOM 661 N N . LEU A 1 85 ? -7.245 9.360 5.929 1.00 74.44 85 LEU A N 1
ATOM 662 C CA . LEU A 1 85 ? -8.174 8.306 6.342 1.00 74.44 85 LEU A CA 1
ATOM 663 C C . LEU A 1 85 ? -8.587 8.554 7.799 1.00 74.44 85 LEU A C 1
ATOM 665 O O . LEU A 1 85 ? -7.748 8.651 8.693 1.00 74.44 85 LEU A O 1
ATOM 669 N N . LEU A 1 86 ? -9.896 8.714 8.006 1.00 65.94 86 LEU A N 1
ATOM 670 C CA . LEU A 1 86 ? -10.466 9.287 9.221 1.00 65.94 86 LEU A CA 1
ATOM 671 C C . LEU A 1 86 ? -10.127 8.551 10.517 1.00 65.94 86 LEU A C 1
ATOM 673 O O . LEU A 1 86 ? -9.880 7.351 10.560 1.00 65.94 86 LEU A O 1
ATOM 677 N N . CYS A 1 87 ? -10.241 9.335 11.589 1.00 56.91 87 CYS A N 1
ATOM 678 C CA . CYS A 1 87 ? -10.115 8.961 12.986 1.00 56.91 87 CYS A CA 1
ATOM 679 C C . CYS A 1 87 ? -11.126 7.858 13.388 1.00 56.91 87 CYS A C 1
ATOM 681 O O . CYS A 1 87 ? -12.334 8.048 13.210 1.00 56.91 87 CYS A O 1
ATOM 683 N N . PRO A 1 88 ? -10.673 6.742 13.984 1.00 65.69 88 PRO A N 1
ATOM 684 C CA . PRO A 1 88 ? -9.298 6.480 14.407 1.00 65.69 88 PRO A CA 1
ATOM 685 C C . PRO A 1 88 ? -8.379 6.078 13.246 1.00 65.69 88 PRO A C 1
ATOM 687 O O . PRO A 1 88 ? -8.785 5.333 12.358 1.00 65.69 88 PRO A O 1
ATOM 690 N N . THR A 1 89 ? -7.121 6.528 13.310 1.00 71.00 89 THR A N 1
ATOM 691 C CA . THR A 1 89 ? -6.072 6.161 12.350 1.00 71.00 89 THR A CA 1
ATOM 692 C C . THR A 1 89 ? -6.044 4.642 12.153 1.00 71.00 89 THR A C 1
ATOM 694 O O . THR A 1 89 ? -5.939 3.913 13.145 1.00 71.00 89 THR A O 1
ATOM 697 N N . PRO A 1 90 ? -6.122 4.139 10.907 1.00 73.88 90 PRO A N 1
ATOM 698 C CA . PRO A 1 90 ? -6.135 2.703 10.669 1.00 73.88 90 PRO A CA 1
ATOM 699 C C . PRO A 1 90 ? -4.819 2.060 11.140 1.00 73.88 90 PRO A C 1
ATOM 701 O O . PRO A 1 90 ? -3.758 2.677 10.998 1.00 73.88 90 PRO A O 1
ATOM 704 N N . PRO A 1 91 ? -4.845 0.817 11.658 1.00 80.19 91 PRO A N 1
ATOM 705 C CA . PRO A 1 91 ? -3.636 0.069 11.972 1.00 80.19 91 PRO A CA 1
ATOM 706 C C . PRO A 1 91 ? -2.720 -0.050 10.754 1.00 80.19 91 PRO A C 1
ATOM 708 O O . PRO A 1 91 ? -3.194 -0.186 9.624 1.00 80.19 91 PRO A O 1
ATOM 711 N N . GLU A 1 92 ? -1.408 -0.095 10.986 1.00 81.06 92 GLU A N 1
ATOM 712 C CA . GLU A 1 92 ? -0.409 -0.213 9.913 1.00 81.06 92 GLU A CA 1
ATOM 713 C C . GLU A 1 92 ? -0.667 -1.410 8.990 1.00 81.06 92 GLU A C 1
ATOM 715 O O . GLU A 1 92 ? -0.518 -1.301 7.777 1.00 81.06 92 GLU A O 1
ATOM 720 N N . LEU A 1 93 ? -1.156 -2.530 9.533 1.00 80.50 93 LEU A N 1
ATOM 721 C CA . LEU A 1 93 ? -1.534 -3.693 8.730 1.00 80.50 93 LEU A CA 1
ATOM 722 C C . LEU A 1 93 ? -2.607 -3.357 7.682 1.00 80.50 93 LEU A C 1
ATOM 724 O O . LEU A 1 93 ? -2.502 -3.784 6.537 1.00 80.50 93 LEU A O 1
ATOM 728 N N . ILE A 1 94 ? -3.619 -2.569 8.049 1.00 79.88 94 ILE A N 1
ATOM 729 C CA . ILE A 1 94 ? -4.695 -2.169 7.135 1.00 79.88 94 ILE A CA 1
ATOM 730 C C . ILE A 1 94 ? -4.167 -1.229 6.057 1.00 79.88 94 ILE A C 1
ATOM 732 O O . ILE A 1 94 ? -4.513 -1.396 4.889 1.00 79.88 94 ILE A O 1
ATOM 736 N N . LYS A 1 95 ? -3.289 -0.287 6.423 1.00 84.75 95 LYS A N 1
ATOM 737 C CA . LYS A 1 95 ? -2.627 0.600 5.456 1.00 84.75 95 LYS A CA 1
ATOM 738 C C . LYS A 1 95 ? -1.821 -0.205 4.439 1.00 84.75 95 LYS A C 1
ATOM 740 O O . LYS A 1 95 ? -1.940 0.021 3.241 1.00 84.75 95 LYS A O 1
ATOM 745 N N . VAL A 1 96 ? -1.057 -1.191 4.905 1.00 85.56 96 VAL A N 1
ATOM 746 C CA . VAL A 1 96 ? -0.269 -2.086 4.049 1.00 85.56 96 VAL A CA 1
ATOM 747 C C . VAL A 1 96 ? -1.161 -2.914 3.121 1.00 85.56 96 VAL A C 1
ATOM 749 O O . VAL A 1 96 ? -0.880 -3.000 1.927 1.00 85.56 96 VAL A O 1
ATOM 752 N N . LEU A 1 97 ? -2.250 -3.493 3.637 1.00 84.06 97 LEU A N 1
ATOM 753 C CA . LEU A 1 97 ? -3.202 -4.250 2.820 1.00 84.06 97 LEU A CA 1
ATOM 754 C C . LEU A 1 97 ? -3.868 -3.365 1.764 1.00 84.06 97 LEU A C 1
ATOM 756 O O . LEU A 1 97 ? -3.985 -3.786 0.618 1.00 84.06 97 LEU A O 1
ATOM 760 N N . PHE A 1 98 ? -4.245 -2.137 2.122 1.00 86.06 98 PHE A N 1
ATOM 761 C CA . PHE A 1 98 ? -4.762 -1.152 1.178 1.00 86.06 98 PHE A CA 1
ATOM 762 C C . PHE A 1 98 ? -3.744 -0.830 0.078 1.00 86.06 98 PHE A C 1
ATOM 764 O O . PHE A 1 98 ? -4.076 -0.897 -1.098 1.00 86.06 98 PHE A O 1
ATOM 771 N N . LEU A 1 99 ? -2.484 -0.557 0.424 1.00 89.69 99 LEU A N 1
ATOM 772 C CA . LEU A 1 99 ? -1.450 -0.316 -0.586 1.00 89.69 99 LEU A CA 1
ATOM 773 C C . LEU A 1 99 ? -1.275 -1.523 -1.509 1.00 89.69 99 LEU A C 1
ATOM 775 O O . LEU A 1 99 ? -1.151 -1.347 -2.718 1.00 89.69 99 LEU A O 1
ATOM 779 N N . LYS A 1 100 ? -1.337 -2.746 -0.964 1.00 88.94 100 LYS A N 1
ATOM 780 C CA . LYS A 1 100 ? -1.272 -3.980 -1.754 1.00 88.94 100 LYS A CA 1
ATOM 781 C C . LYS A 1 100 ? -2.398 -4.059 -2.792 1.00 88.94 100 LYS A C 1
ATOM 783 O O . LYS A 1 100 ? -2.136 -4.503 -3.907 1.00 88.94 100 LYS A O 1
ATOM 788 N N . THR A 1 101 ? -3.618 -3.603 -2.486 1.00 89.06 101 THR A N 1
ATOM 789 C CA . THR A 1 101 ? -4.726 -3.631 -3.463 1.00 89.06 101 THR A CA 1
ATOM 790 C C . THR A 1 101 ? -4.553 -2.644 -4.615 1.00 89.06 101 THR A C 1
ATOM 792 O O . THR A 1 101 ? -5.211 -2.819 -5.642 1.00 89.06 101 THR A O 1
ATOM 795 N N . LEU A 1 102 ? -3.662 -1.657 -4.489 1.00 92.56 102 LEU A N 1
ATOM 796 C CA . LEU A 1 102 ? -3.341 -0.689 -5.541 1.00 92.56 102 LEU A CA 1
ATOM 797 C C . LEU A 1 102 ? -2.184 -1.139 -6.443 1.00 92.56 102 LEU A C 1
ATOM 799 O O . LEU A 1 102 ? -1.963 -0.539 -7.494 1.00 92.56 102 LEU A O 1
ATOM 803 N N . LEU A 1 103 ? -1.453 -2.194 -6.072 1.00 94.44 103 LEU A N 1
ATOM 804 C CA . LEU A 1 103 ? -0.354 -2.711 -6.884 1.00 94.44 103 LEU A CA 1
ATOM 805 C C . LEU A 1 103 ? -0.877 -3.563 -8.046 1.00 94.44 103 LEU A C 1
ATOM 807 O O . LEU A 1 103 ? -1.783 -4.386 -7.900 1.00 94.44 103 LEU A O 1
ATOM 811 N N . ARG A 1 104 ? -0.275 -3.391 -9.219 1.00 94.50 104 ARG A N 1
ATOM 812 C CA . ARG A 1 104 ? -0.566 -4.118 -10.459 1.00 94.50 104 ARG A CA 1
ATOM 813 C C . ARG A 1 104 ? 0.729 -4.580 -11.113 1.00 94.50 104 ARG A C 1
ATOM 815 O O . ARG A 1 104 ? 1.820 -4.204 -10.690 1.00 94.50 104 ARG A O 1
ATOM 822 N N . GLY A 1 105 ? 0.612 -5.418 -12.141 1.00 93.06 105 GLY A N 1
ATOM 823 C CA . GLY A 1 105 ? 1.738 -5.807 -12.992 1.00 93.06 105 GLY A CA 1
ATOM 824 C C . GLY A 1 105 ? 2.965 -6.277 -12.204 1.00 93.06 105 GLY A C 1
ATOM 825 O O . GLY A 1 105 ? 2.871 -7.173 -11.363 1.00 93.06 105 GLY A O 1
ATOM 826 N N . ARG A 1 106 ? 4.120 -5.651 -12.467 1.00 91.44 106 ARG A N 1
ATOM 827 C CA . ARG A 1 106 ? 5.379 -5.980 -11.784 1.00 91.44 106 ARG A CA 1
ATOM 828 C C . ARG A 1 106 ? 5.336 -5.578 -10.314 1.00 91.44 106 ARG A C 1
ATOM 830 O O . ARG A 1 106 ? 5.807 -6.342 -9.480 1.00 91.44 106 ARG A O 1
ATOM 837 N N . ALA A 1 107 ? 4.760 -4.425 -9.977 1.00 93.38 107 ALA A N 1
ATOM 838 C CA . ALA A 1 107 ? 4.685 -3.981 -8.586 1.00 93.38 107 ALA A CA 1
ATOM 839 C C . ALA A 1 107 ? 3.921 -4.969 -7.693 1.00 93.38 107 ALA A C 1
ATOM 841 O O . ALA A 1 107 ? 4.350 -5.214 -6.569 1.00 93.38 107 ALA A O 1
ATOM 842 N N . SER A 1 108 ? 2.851 -5.595 -8.199 1.00 92.88 108 SER A N 1
ATOM 843 C CA . SER A 1 108 ? 2.135 -6.645 -7.456 1.00 92.88 108 SER A CA 1
ATOM 844 C C . SER A 1 108 ? 3.035 -7.843 -7.158 1.00 92.88 108 SER A C 1
ATOM 846 O O . SER A 1 108 ? 3.070 -8.299 -6.022 1.00 92.88 108 SER A O 1
ATOM 848 N N . GLN A 1 109 ? 3.811 -8.307 -8.145 1.00 91.06 109 GLN A N 1
ATOM 849 C CA . GLN A 1 109 ? 4.735 -9.437 -7.977 1.00 91.06 109 GLN A CA 1
ATOM 850 C C . GLN A 1 109 ? 5.808 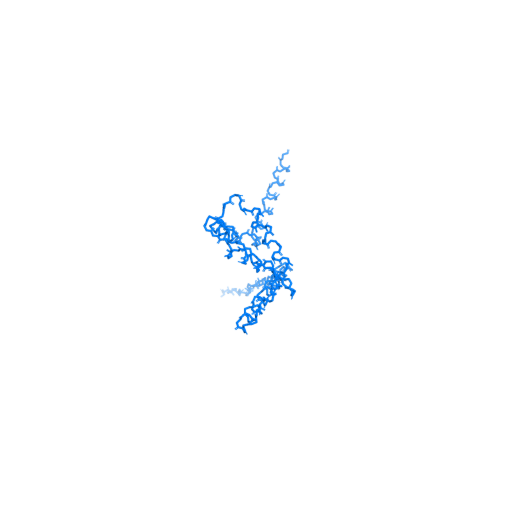-9.137 -6.923 1.00 91.06 109 GLN A C 1
ATOM 852 O O . GLN A 1 109 ? 6.094 -9.969 -6.067 1.00 91.06 109 GLN A O 1
ATOM 857 N N . TRP A 1 110 ? 6.380 -7.929 -6.955 1.00 87.25 110 TRP A N 1
ATOM 858 C CA . TRP A 1 110 ? 7.322 -7.472 -5.930 1.00 87.25 110 TRP A CA 1
ATOM 859 C C . TRP A 1 110 ? 6.669 -7.386 -4.552 1.00 87.25 110 TRP A C 1
ATOM 861 O O . TRP A 1 110 ? 7.273 -7.799 -3.564 1.00 87.25 110 TRP A O 1
ATOM 871 N N . GLY A 1 111 ? 5.434 -6.884 -4.493 1.00 85.94 111 GLY A N 1
ATOM 872 C CA . GLY A 1 111 ? 4.628 -6.869 -3.281 1.00 85.94 111 GLY A CA 1
ATOM 873 C C . GLY A 1 111 ? 4.482 -8.270 -2.701 1.00 85.94 111 GLY A C 1
ATOM 874 O O . GLY A 1 111 ? 4.843 -8.479 -1.549 1.00 85.94 111 GLY A O 1
ATOM 875 N N . ASP A 1 112 ? 4.020 -9.238 -3.490 1.00 86.25 112 ASP A N 1
ATOM 876 C CA . ASP A 1 112 ? 3.845 -10.624 -3.043 1.00 86.25 112 ASP A CA 1
ATOM 877 C C . ASP A 1 112 ? 5.148 -11.213 -2.508 1.00 86.25 112 ASP A C 1
ATOM 879 O O . ASP A 1 112 ? 5.154 -11.713 -1.389 1.00 86.25 112 ASP A O 1
ATOM 883 N N . ILE A 1 113 ? 6.275 -11.025 -3.202 1.00 86.38 113 ILE A N 1
ATOM 884 C CA . ILE A 1 113 ? 7.582 -11.466 -2.698 1.00 86.38 113 ILE A CA 1
ATOM 885 C C . ILE A 1 113 ? 7.888 -10.818 -1.348 1.00 86.38 113 ILE A C 1
ATOM 887 O O . ILE A 1 113 ? 8.262 -11.519 -0.421 1.00 86.38 113 ILE A O 1
ATOM 891 N N . ILE A 1 114 ? 7.732 -9.504 -1.191 1.00 81.69 114 ILE A N 1
ATOM 892 C CA . ILE A 1 114 ? 8.050 -8.799 0.063 1.00 81.69 114 ILE A CA 1
ATOM 893 C C . ILE A 1 114 ? 7.110 -9.226 1.20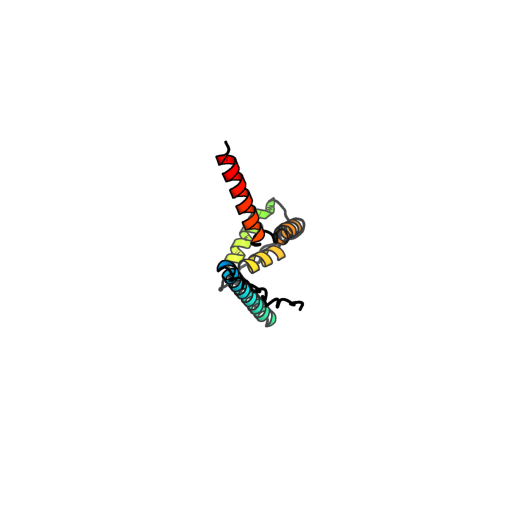3 1.00 81.69 114 ILE A C 1
ATOM 895 O O . ILE A 1 114 ? 7.549 -9.399 2.341 1.00 81.69 114 ILE A O 1
ATOM 899 N N . PHE A 1 115 ? 5.824 -9.412 0.910 1.00 75.31 115 PHE A N 1
ATOM 900 C CA . PHE A 1 115 ? 4.817 -9.785 1.901 1.00 75.31 115 PHE A CA 1
ATOM 901 C C . PHE A 1 115 ? 4.895 -11.267 2.293 1.00 75.31 115 PHE A C 1
ATOM 903 O O . PHE A 1 115 ? 4.679 -11.586 3.461 1.00 75.31 115 PHE A O 1
ATO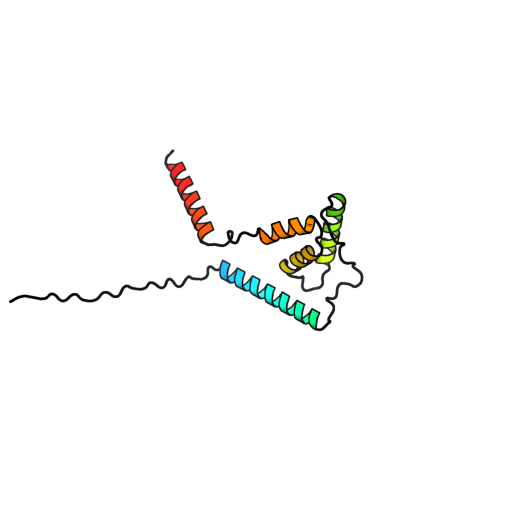M 910 N N . GLU A 1 116 ? 5.243 -12.156 1.361 1.00 78.56 116 GLU A N 1
ATOM 911 C CA . GLU A 1 116 ? 5.420 -13.598 1.592 1.00 78.56 116 GLU A CA 1
ATOM 912 C C . GLU A 1 116 ? 6.809 -13.939 2.141 1.00 78.56 116 GLU A C 1
ATOM 914 O O . GLU A 1 116 ? 6.964 -14.896 2.893 1.00 78.56 116 GLU A O 1
ATOM 919 N N . SER A 1 117 ? 7.826 -13.129 1.832 1.00 64.38 117 SER A N 1
ATOM 920 C CA . SER A 1 117 ? 9.196 -13.307 2.332 1.00 64.38 117 SER A CA 1
ATOM 921 C C . SER A 1 117 ? 9.390 -12.871 3.778 1.00 64.38 117 SER A C 1
ATOM 923 O O . SER A 1 117 ? 10.528 -12.882 4.249 1.00 64.38 117 SER A O 1
ATOM 925 N N . ARG A 1 118 ? 8.316 -12.566 4.526 1.00 54.22 118 ARG A N 1
ATOM 926 C CA . ARG A 1 118 ? 8.408 -12.550 5.988 1.00 54.22 118 ARG A CA 1
ATOM 927 C C . ARG A 1 118 ? 8.815 -13.953 6.428 1.00 54.22 118 ARG A C 1
ATOM 929 O O . ARG A 1 118 ? 7.994 -14.867 6.385 1.00 54.22 118 ARG A O 1
ATOM 936 N N . PRO A 1 119 ? 10.068 -14.152 6.863 1.00 46.44 119 PRO A N 1
ATOM 937 C CA . PRO A 1 119 ? 10.451 -15.452 7.340 1.00 46.44 119 PRO A CA 1
ATOM 938 C C . PRO A 1 119 ? 9.698 -15.656 8.654 1.00 46.44 119 PRO A C 1
ATOM 940 O O . PRO A 1 119 ? 9.794 -14.822 9.554 1.00 46.44 119 PRO A O 1
ATOM 943 N N . GLU A 1 120 ? 9.092 -16.824 8.845 1.00 47.31 120 GLU A N 1
ATOM 944 C CA . GLU A 1 120 ? 8.743 -17.364 10.173 1.00 47.31 120 GLU A CA 1
ATOM 945 C C . GLU A 1 120 ? 9.955 -17.405 11.146 1.00 47.31 120 GLU A C 1
ATOM 947 O O . GLU A 1 120 ? 9.849 -17.828 12.291 1.00 47.31 120 GLU A O 1
ATOM 952 N N . ARG A 1 121 ? 11.141 -16.960 10.707 1.00 44.59 121 ARG A N 1
ATOM 953 C CA . ARG A 1 121 ? 12.448 -17.109 11.350 1.00 44.59 121 ARG A CA 1
ATOM 954 C C . ARG A 1 121 ? 12.964 -15.858 12.068 1.00 44.59 121 ARG A C 1
ATOM 956 O O . ARG A 1 121 ? 14.162 -15.775 12.322 1.00 44.59 121 ARG A O 1
ATOM 963 N N . ALA A 1 122 ? 12.118 -14.878 12.379 1.00 41.41 122 ALA A N 1
ATOM 964 C CA . ALA A 1 122 ? 12.533 -13.716 13.180 1.00 41.41 122 ALA A CA 1
ATOM 965 C C . ALA A 1 122 ? 12.023 -13.733 14.633 1.00 41.41 122 ALA A C 1
ATOM 967 O O . ALA A 1 122 ? 12.403 -12.858 15.404 1.00 41.41 122 ALA A O 1
ATOM 968 N N . THR A 1 123 ? 11.206 -14.715 15.030 1.00 46.44 123 THR A N 1
ATOM 969 C CA . THR A 1 123 ? 10.632 -14.790 16.390 1.00 46.44 123 THR A CA 1
ATOM 970 C C . THR A 1 123 ? 10.649 -16.190 17.005 1.00 46.44 123 THR A C 1
ATOM 972 O O . THR A 1 123 ? 10.009 -16.417 18.032 1.00 46.44 123 THR A O 1
ATOM 975 N N . THR A 1 124 ? 11.396 -17.150 16.450 1.00 48.31 124 THR A N 1
ATOM 976 C CA . THR A 1 124 ? 11.657 -18.387 17.192 1.00 48.31 124 THR A CA 1
ATOM 977 C C . THR A 1 124 ? 12.790 -18.147 18.187 1.00 48.31 124 THR A C 1
ATOM 979 O O . THR A 1 124 ? 13.888 -17.728 17.824 1.00 48.31 124 THR A O 1
ATOM 982 N N . VAL A 1 125 ? 12.537 -18.471 19.459 1.00 55.72 125 VAL A N 1
ATOM 983 C CA . VAL A 1 125 ? 13.537 -18.534 20.548 1.00 55.72 125 VAL A CA 1
ATOM 984 C C . VAL A 1 125 ? 14.778 -19.345 20.129 1.00 55.72 125 VAL A C 1
ATOM 986 O O . VAL A 1 125 ? 15.877 -19.146 20.640 1.00 55.72 125 VAL A O 1
ATOM 989 N N . GLU A 1 126 ? 14.622 -20.254 19.166 1.00 54.47 126 GLU A N 1
ATOM 990 C CA . GLU A 1 126 ? 15.710 -21.020 18.563 1.00 54.47 126 GLU A CA 1
ATOM 991 C C . GLU A 1 126 ? 16.669 -20.165 17.725 1.00 54.47 126 GLU A C 1
ATOM 993 O O . GLU A 1 126 ? 17.878 -20.344 17.852 1.00 54.47 126 GLU A O 1
ATOM 998 N N . GLY A 1 127 ? 16.170 -19.193 16.954 1.00 55.25 127 GLY A N 1
ATOM 999 C CA . GLY A 1 127 ? 17.006 -18.289 16.159 1.00 55.25 127 GLY A CA 1
ATOM 1000 C C . GLY A 1 127 ? 17.834 -17.329 17.018 1.00 55.25 127 GLY A C 1
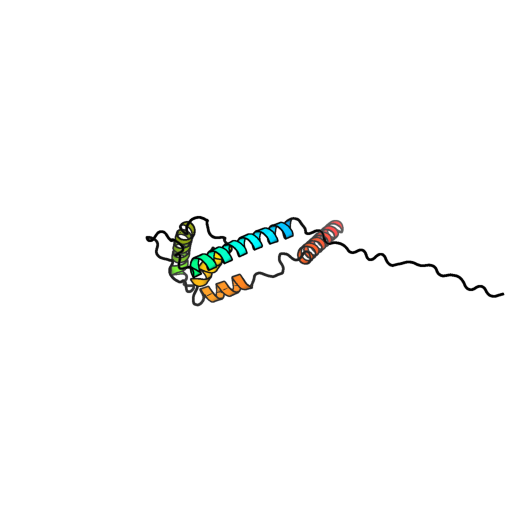ATOM 1001 O O . GLY A 1 127 ? 18.977 -17.019 16.685 1.00 55.25 127 GLY A O 1
ATOM 1002 N N . GLU A 1 128 ? 17.305 -16.898 18.167 1.00 58.47 128 GLU A N 1
ATOM 1003 C CA . GLU A 1 128 ? 18.077 -16.123 19.149 1.00 58.47 128 GLU A CA 1
ATOM 1004 C C . GLU A 1 128 ? 19.125 -16.985 19.860 1.00 58.47 128 GLU A C 1
ATOM 1006 O O . GLU A 1 128 ? 20.270 -16.557 20.002 1.00 58.47 128 GLU A O 1
ATOM 1011 N N . ARG A 1 129 ? 18.776 -18.226 20.230 1.00 64.31 129 ARG A N 1
ATOM 1012 C CA . ARG A 1 129 ? 19.723 -19.185 20.826 1.00 64.31 129 ARG A CA 1
ATOM 1013 C C . ARG A 1 129 ? 20.851 -19.563 19.876 1.00 64.31 129 ARG A C 1
ATOM 1015 O O . ARG A 1 129 ? 21.961 -19.815 20.334 1.00 64.31 129 ARG A O 1
ATOM 1022 N N . GLU A 1 130 ? 20.589 -19.643 18.578 1.00 68.56 130 GLU A N 1
ATOM 1023 C CA . GLU A 1 130 ? 21.625 -19.925 17.586 1.00 68.56 130 GLU A CA 1
ATOM 1024 C C . GLU A 1 130 ? 22.592 -18.742 17.444 1.00 68.56 130 GLU A C 1
ATOM 1026 O O . GLU A 1 130 ? 23.805 -18.938 17.513 1.00 68.56 130 GLU A O 1
ATOM 1031 N N . ARG A 1 131 ? 22.071 -17.506 17.405 1.00 68.44 131 ARG A N 1
ATOM 1032 C CA . ARG A 1 131 ? 22.890 -16.280 17.412 1.00 68.44 131 ARG A CA 1
ATOM 1033 C C . ARG A 1 131 ? 23.699 -16.117 18.697 1.00 68.44 131 ARG A C 1
ATOM 1035 O O . ARG A 1 131 ? 24.829 -15.640 18.648 1.00 68.44 131 ARG A O 1
ATOM 1042 N N . GLU A 1 132 ? 23.146 -16.490 19.850 1.00 73.69 132 GLU A N 1
ATOM 1043 C CA . GLU A 1 132 ? 23.872 -16.446 21.123 1.00 73.69 132 GLU A CA 1
ATOM 1044 C C . GLU A 1 132 ? 25.023 -17.460 21.146 1.00 73.69 132 GLU A C 1
ATOM 1046 O O . GLU A 1 132 ? 26.146 -17.087 21.482 1.00 73.69 132 GLU A O 1
ATOM 1051 N N . ARG A 1 133 ? 24.790 -18.693 20.673 1.00 76.75 133 ARG A N 1
ATOM 1052 C CA . ARG A 1 133 ? 25.845 -19.714 20.539 1.00 76.75 133 ARG A CA 1
ATOM 1053 C C . ARG A 1 133 ? 26.926 -19.322 19.539 1.00 76.75 133 ARG A C 1
ATOM 1055 O O . ARG A 1 133 ? 28.083 -19.687 19.723 1.00 76.75 133 ARG A O 1
ATOM 1062 N N . GLU A 1 134 ? 26.573 -18.629 18.463 1.00 77.56 134 GLU A N 1
ATOM 1063 C CA . GLU A 1 134 ? 27.545 -18.149 17.479 1.00 77.56 134 GLU A CA 1
ATOM 1064 C C . GLU A 1 134 ? 28.420 -17.026 18.060 1.00 77.56 134 GLU A C 1
ATOM 1066 O O . GLU A 1 134 ? 29.643 -17.078 17.945 1.00 77.56 134 GLU A O 1
ATOM 1071 N N . ARG A 1 135 ? 27.825 -16.082 18.804 1.00 80.12 135 ARG A N 1
ATOM 1072 C CA . ARG A 1 135 ? 28.569 -15.034 19.532 1.00 80.12 135 ARG A CA 1
ATOM 1073 C C . ARG A 1 135 ? 29.429 -15.577 20.671 1.00 80.12 135 ARG A C 1
ATOM 1075 O O . ARG A 1 135 ? 30.432 -14.958 21.025 1.00 80.12 135 ARG A O 1
ATOM 1082 N N . GLU A 1 136 ? 29.010 -16.666 21.307 1.00 77.62 136 GLU A N 1
ATOM 1083 C CA . GLU A 1 136 ? 29.797 -17.345 22.339 1.00 77.62 136 GLU A CA 1
ATOM 1084 C C . GLU A 1 136 ? 31.016 -18.031 21.714 1.00 77.62 136 GLU A C 1
ATOM 1086 O O . GLU A 1 136 ? 32.136 -17.760 22.134 1.00 77.62 136 GLU A O 1
ATOM 1091 N N . ARG A 1 137 ? 30.832 -18.762 20.605 1.00 78.69 137 ARG A N 1
ATOM 1092 C CA . ARG A 1 137 ? 31.951 -19.335 19.838 1.00 78.69 137 ARG A CA 1
ATOM 1093 C C . ARG A 1 137 ? 32.933 -18.281 19.339 1.00 78.69 137 ARG A C 1
ATOM 1095 O O . ARG A 1 137 ? 34.137 -18.504 19.395 1.00 78.69 137 ARG A O 1
ATOM 1102 N N . GLU A 1 138 ? 32.445 -17.140 18.855 1.00 79.06 138 GLU A N 1
ATOM 1103 C CA . GLU A 1 138 ? 33.322 -16.062 18.389 1.00 79.06 138 GLU A CA 1
ATOM 1104 C C . GLU A 1 138 ? 34.104 -15.416 19.547 1.00 79.06 138 GLU A C 1
ATOM 1106 O O . GLU A 1 138 ? 35.270 -15.059 19.382 1.00 79.06 138 GLU A O 1
ATOM 1111 N N . ARG A 1 139 ? 33.501 -15.302 20.740 1.00 77.62 139 ARG A N 1
ATOM 1112 C CA . ARG A 1 139 ? 34.208 -14.852 21.948 1.00 77.62 139 ARG A CA 1
ATOM 1113 C C . ARG A 1 139 ? 35.274 -15.846 22.386 1.00 77.62 139 ARG A C 1
ATOM 1115 O O . ARG A 1 139 ? 36.401 -15.423 22.621 1.00 77.62 139 ARG A O 1
ATOM 1122 N N . ASP A 1 140 ? 34.950 -17.132 22.434 1.00 76.44 140 ASP A N 1
ATOM 1123 C CA . ASP A 1 140 ? 35.903 -18.175 22.822 1.00 76.44 140 ASP A CA 1
ATOM 1124 C C . ASP A 1 140 ? 37.086 -18.241 21.848 1.00 76.44 140 ASP A C 1
ATOM 1126 O O . ASP A 1 140 ? 38.236 -18.373 22.265 1.00 76.44 140 ASP A O 1
ATOM 1130 N N . LEU A 1 141 ? 36.832 -18.049 20.549 1.00 74.88 141 LEU A N 1
ATOM 1131 C CA . LEU A 1 141 ? 37.882 -17.994 19.532 1.00 74.88 141 LEU A CA 1
ATOM 1132 C C . LEU A 1 141 ? 38.795 -16.768 19.696 1.00 74.88 141 LEU A C 1
ATOM 1134 O O . LEU A 1 141 ? 39.996 -16.871 19.472 1.00 74.88 141 LEU A O 1
ATOM 1138 N N . ARG A 1 142 ? 38.251 -15.619 20.119 1.00 69.38 142 ARG A N 1
ATOM 1139 C CA . ARG A 1 142 ? 39.031 -14.398 20.401 1.00 69.38 142 ARG A CA 1
ATOM 1140 C C . ARG A 1 142 ? 39.847 -14.473 21.692 1.00 69.38 142 ARG A C 1
ATOM 1142 O O . ARG A 1 142 ? 40.760 -13.677 21.850 1.00 69.38 142 ARG A O 1
ATOM 1149 N N . VAL A 1 143 ? 39.509 -15.377 22.611 1.00 66.56 143 VAL A N 1
ATOM 1150 C CA . VAL A 1 143 ? 40.266 -15.607 23.857 1.00 66.56 143 VAL A CA 1
ATOM 1151 C C . VAL A 1 143 ? 41.411 -16.611 23.644 1.00 66.56 143 VAL A C 1
ATOM 1153 O O . VAL A 1 143 ? 42.347 -16.653 24.437 1.00 66.56 143 VAL A O 1
ATOM 1156 N N . LEU A 1 144 ? 41.356 -17.406 22.570 1.00 58.16 144 LEU A N 1
ATOM 1157 C CA . LEU A 1 144 ? 42.367 -18.407 22.204 1.00 58.16 144 LEU A CA 1
ATOM 1158 C C . LEU A 1 144 ? 43.494 -17.877 21.294 1.00 58.16 144 LEU A C 1
ATOM 1160 O O . LEU A 1 144 ? 44.404 -18.643 20.971 1.00 58.16 144 LEU A O 1
ATOM 1164 N N . ILE A 1 145 ? 43.436 -16.607 20.880 1.00 53.00 145 ILE A N 1
ATOM 1165 C CA . ILE A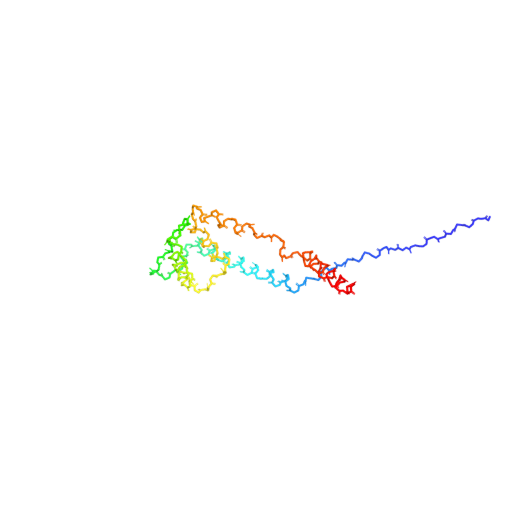 1 145 ? 44.473 -15.894 20.109 1.00 53.00 145 ILE A CA 1
ATOM 1166 C C . ILE A 1 145 ? 45.138 -14.872 21.028 1.00 53.00 145 ILE A C 1
ATOM 1168 O O . ILE A 1 145 ? 46.387 -14.802 21.012 1.00 53.00 145 ILE A O 1
#

Organism: Astyanax mexicanus (NCBI:txid7994)